Protein AF-A0A2L2Z6E7-F1 (afdb_monomer)

Foldseek 3Di:
DQAQDWDWDADPQFDAIETEGEPRDDDDDVPDDPDDPVNDDPQLVVVSVVVCVVVVDDRRDDDYHHYHYDYNSD

Structure (mmCIF, N/CA/C/O backbone):
data_AF-A0A2L2Z6E7-F1
#
_entry.id   AF-A0A2L2Z6E7-F1
#
loop_
_atom_site.group_PDB
_atom_site.id
_atom_site.type_symbol
_atom_site.label_atom_id
_atom_site.label_alt_id
_atom_site.label_comp_id
_atom_site.label_asym_id
_atom_site.label_entity_id
_atom_site.label_seq_id
_atom_site.pdbx_PDB_ins_code
_atom_site.Cartn_x
_atom_site.Cartn_y
_atom_site.Cartn_z
_atom_site.occupancy
_atom_site.B_iso_or_equiv
_atom_site.auth_seq_id
_atom_site.auth_comp_id
_atom_site.auth_asym_id
_atom_site.auth_atom_id
_atom_site.pdbx_PDB_model_num
ATOM 1 N N . GLU A 1 1 ? 7.154 -17.363 -4.899 1.00 48.31 1 GLU A N 1
ATOM 2 C CA . GLU A 1 1 ? 6.496 -16.273 -5.658 1.00 48.31 1 GLU A CA 1
ATOM 3 C C . GLU A 1 1 ? 7.487 -15.180 -6.068 1.00 48.31 1 GLU A C 1
ATOM 5 O O . GLU A 1 1 ? 8.582 -15.119 -5.521 1.00 48.31 1 GLU A O 1
ATOM 10 N N . ARG A 1 2 ? 7.129 -14.315 -7.031 1.00 55.78 2 ARG A N 1
ATOM 11 C CA . ARG A 1 2 ? 7.819 -13.028 -7.233 1.00 55.78 2 ARG A CA 1
ATOM 12 C C . ARG A 1 2 ? 7.199 -12.016 -6.272 1.00 55.78 2 ARG A C 1
ATOM 14 O O . ARG A 1 2 ? 5.994 -11.812 -6.328 1.00 55.78 2 ARG A O 1
ATOM 21 N N . HIS A 1 3 ? 8.004 -11.399 -5.416 1.00 57.03 3 HIS A N 1
ATOM 22 C CA . HIS A 1 3 ? 7.527 -10.374 -4.491 1.00 57.03 3 HIS A CA 1
ATOM 23 C C . HIS A 1 3 ? 7.540 -9.010 -5.190 1.00 57.03 3 HIS A C 1
ATOM 25 O O . HIS A 1 3 ? 8.570 -8.602 -5.732 1.00 57.03 3 HIS A O 1
ATOM 31 N N .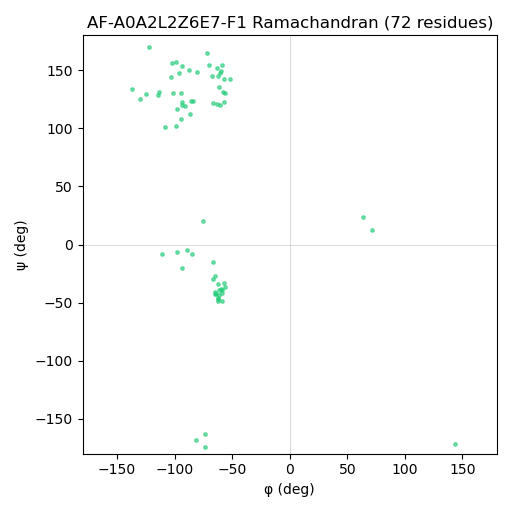 GLY A 1 4 ? 6.386 -8.343 -5.229 1.00 77.31 4 GLY A N 1
ATOM 32 C CA . GLY A 1 4 ? 6.272 -6.950 -5.654 1.00 77.31 4 GLY A CA 1
ATOM 33 C C . GLY A 1 4 ? 6.814 -5.984 -4.600 1.00 77.31 4 GLY A C 1
ATOM 34 O O . GLY A 1 4 ? 7.546 -6.365 -3.685 1.00 77.31 4 GLY A O 1
ATOM 35 N N . LYS A 1 5 ? 6.449 -4.710 -4.731 1.00 88.38 5 LYS A N 1
ATOM 36 C CA . LYS A 1 5 ? 6.677 -3.701 -3.687 1.00 88.38 5 LYS A CA 1
ATOM 37 C C . L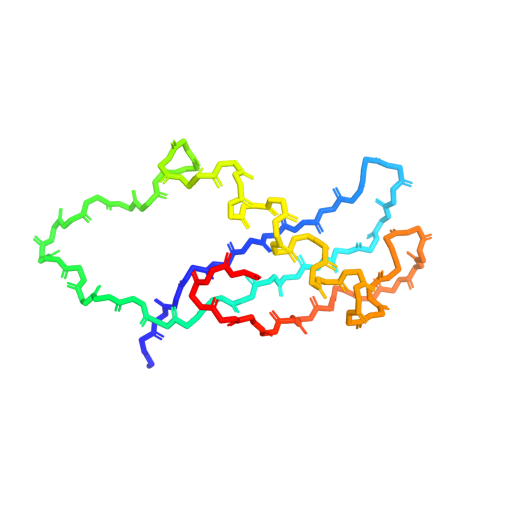YS A 1 5 ? 5.409 -3.560 -2.847 1.00 88.38 5 LYS A C 1
ATOM 39 O O . LYS A 1 5 ? 4.313 -3.699 -3.380 1.00 88.38 5 LYS A O 1
ATOM 44 N N . VAL A 1 6 ? 5.565 -3.271 -1.558 1.00 92.81 6 VAL A N 1
ATOM 45 C CA . VAL A 1 6 ? 4.443 -3.031 -0.643 1.00 92.81 6 VAL A CA 1
ATOM 46 C C . VAL A 1 6 ? 4.631 -1.679 0.027 1.00 92.81 6 VAL A C 1
ATOM 48 O O . VAL A 1 6 ? 5.707 -1.397 0.558 1.00 92.81 6 VAL A O 1
ATOM 51 N N . LEU A 1 7 ? 3.592 -0.846 0.005 1.00 93.75 7 LEU A N 1
ATOM 52 C CA . LEU A 1 7 ? 3.538 0.379 0.796 1.00 93.75 7 LEU A CA 1
ATOM 53 C C . LEU A 1 7 ? 2.736 0.115 2.069 1.00 93.75 7 LEU A C 1
ATOM 55 O O . LEU A 1 7 ? 1.544 -0.172 2.007 1.00 93.75 7 LEU A O 1
ATOM 59 N N . ALA A 1 8 ? 3.390 0.231 3.223 1.00 94.81 8 ALA A N 1
ATOM 60 C CA . ALA A 1 8 ? 2.711 0.264 4.512 1.00 94.81 8 ALA A CA 1
ATOM 61 C C . ALA A 1 8 ? 2.315 1.712 4.825 1.00 94.81 8 ALA A C 1
ATOM 63 O O . ALA A 1 8 ? 3.175 2.572 5.032 1.00 94.81 8 ALA A O 1
ATOM 64 N N . VAL A 1 9 ? 1.012 1.984 4.826 1.00 95.00 9 VAL A N 1
ATOM 65 C CA . VAL A 1 9 ? 0.452 3.323 5.008 1.00 95.00 9 VAL A CA 1
ATOM 66 C C . VAL A 1 9 ? -0.316 3.385 6.319 1.00 95.00 9 VAL A C 1
ATOM 68 O O . VAL A 1 9 ? -1.178 2.552 6.600 1.00 95.00 9 VAL A O 1
ATOM 71 N N . ARG A 1 10 ? -0.037 4.423 7.108 1.00 95.44 10 ARG A N 1
ATOM 72 C CA . ARG A 1 10 ? -0.776 4.750 8.327 1.00 95.44 10 ARG A CA 1
ATOM 73 C C . ARG A 1 10 ? -1.022 6.248 8.399 1.00 95.44 10 ARG A C 1
ATOM 75 O O . ARG A 1 10 ? -0.102 7.039 8.197 1.00 95.44 10 ARG A O 1
ATOM 82 N N . HIS A 1 11 ? -2.251 6.639 8.720 1.00 94.94 11 HIS A N 1
ATOM 83 C CA . HIS A 1 11 ? -2.553 8.037 9.015 1.00 94.94 11 HIS A CA 1
ATOM 84 C C . HIS A 1 11 ? -1.868 8.468 10.318 1.00 94.94 11 HIS A C 1
ATOM 86 O O . HIS A 1 11 ? -1.762 7.672 11.246 1.00 94.94 11 HIS A O 1
ATOM 92 N N . LYS A 1 12 ? -1.417 9.725 10.421 1.00 94.81 12 LYS A N 1
ATOM 93 C CA . LYS A 1 12 ? -0.699 10.211 11.618 1.00 94.81 12 LYS A CA 1
ATOM 94 C C . LYS A 1 12 ? -1.539 10.113 12.894 1.00 94.81 12 LYS A C 1
ATOM 96 O O . LYS A 1 12 ? -1.013 9.778 13.947 1.00 94.81 12 LYS A O 1
ATOM 101 N N . GLU A 1 13 ? -2.832 10.389 12.769 1.00 93.50 13 GLU A N 1
ATOM 102 C CA . GLU A 1 13 ? -3.806 10.370 13.871 1.00 93.50 13 GLU A CA 1
ATOM 103 C C . GLU A 1 13 ? -4.609 9.059 13.926 1.00 93.50 13 GLU A C 1
AT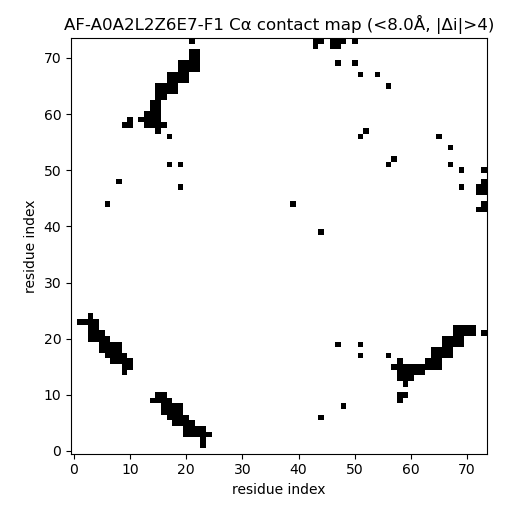OM 105 O O . GLU A 1 13 ? -5.400 8.842 14.839 1.00 93.50 13 GLU A O 1
ATOM 110 N N . GLY A 1 14 ? -4.436 8.190 12.925 1.00 90.75 14 GLY A N 1
ATOM 111 C CA . GLY A 1 14 ? -5.150 6.923 12.805 1.00 90.75 14 GLY A CA 1
ATOM 112 C C . GLY A 1 14 ? -4.283 5.739 13.219 1.00 90.75 14 GLY A C 1
ATOM 113 O O . GLY A 1 14 ? -3.057 5.786 13.163 1.00 90.75 14 GLY A O 1
ATOM 114 N N . GLN A 1 15 ? -4.929 4.645 13.612 1.00 89.75 15 GLN A N 1
ATOM 115 C CA . GLN A 1 15 ? -4.240 3.424 14.046 1.00 89.75 15 GLN A CA 1
ATOM 116 C C . GLN A 1 15 ? -4.406 2.247 13.079 1.00 89.75 15 GLN A C 1
ATOM 118 O O . GLN A 1 15 ? -3.753 1.225 13.269 1.00 89.75 15 GLN A O 1
ATOM 123 N N . ARG A 1 16 ? -5.264 2.360 12.056 1.00 95.06 16 ARG A N 1
ATOM 124 C CA . ARG A 1 16 ? -5.479 1.282 11.085 1.00 95.06 16 ARG A CA 1
ATOM 125 C C . ARG A 1 16 ? -4.581 1.453 9.871 1.00 95.06 16 ARG A C 1
ATOM 127 O O . ARG A 1 16 ? -4.681 2.438 9.146 1.00 95.06 16 ARG A O 1
ATOM 134 N N . GLU A 1 17 ? -3.739 0.457 9.642 1.00 96.50 17 GLU A N 1
ATOM 135 C CA . GLU A 1 17 ? -2.788 0.424 8.531 1.00 96.50 17 GLU A CA 1
ATOM 136 C C . GLU A 1 17 ? -3.413 -0.166 7.261 1.00 96.50 17 GLU A C 1
ATOM 138 O O . GLU A 1 17 ? -4.287 -1.037 7.332 1.00 96.50 17 GLU A O 1
ATOM 143 N N . ALA A 1 18 ? -2.936 0.294 6.108 1.00 96.88 18 ALA A N 1
ATOM 144 C CA . ALA A 1 18 ? -3.141 -0.347 4.816 1.00 96.88 18 ALA A CA 1
ATOM 145 C C . ALA A 1 18 ? -1.796 -0.841 4.273 1.00 96.88 18 ALA A C 1
ATOM 147 O O . ALA A 1 18 ? -0.824 -0.088 4.216 1.00 96.88 18 ALA A O 1
ATOM 148 N N . LEU A 1 19 ? -1.748 -2.112 3.885 1.00 96.69 19 LEU A N 1
ATOM 149 C CA . LEU A 1 19 ? -0.650 -2.732 3.157 1.00 96.69 19 LEU A CA 1
ATOM 150 C C . LEU A 1 19 ? -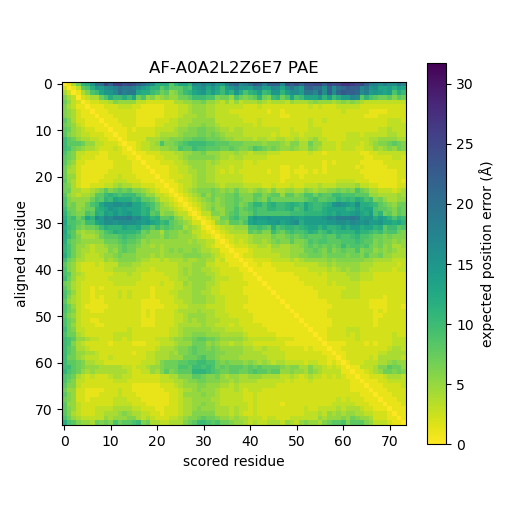1.045 -2.763 1.683 1.00 96.69 19 LEU A C 1
ATOM 152 O O . LEU A 1 19 ? -1.875 -3.575 1.279 1.00 96.69 19 LEU A O 1
ATOM 156 N N . ILE A 1 20 ? -0.493 -1.840 0.903 1.00 96.06 20 ILE A N 1
ATOM 157 C CA . ILE A 1 20 ? -0.819 -1.694 -0.513 1.00 96.06 20 ILE A CA 1
ATOM 158 C C . ILE A 1 20 ? 0.205 -2.481 -1.329 1.00 96.06 20 ILE A C 1
ATOM 160 O O . ILE A 1 20 ? 1.377 -2.099 -1.396 1.00 96.06 20 ILE A O 1
ATOM 164 N N . GLU A 1 21 ? -0.229 -3.595 -1.904 1.00 94.50 21 GLU A N 1
ATOM 165 C CA . GLU A 1 21 ? 0.585 -4.519 -2.684 1.00 94.50 21 GLU A CA 1
ATOM 166 C C . GLU A 1 21 ? 0.515 -4.186 -4.174 1.00 94.50 21 GLU A C 1
ATOM 168 O O . GLU A 1 21 ? -0.551 -4.191 -4.787 1.00 94.50 21 GLU A O 1
ATOM 173 N N . PHE A 1 22 ? 1.682 -3.942 -4.764 1.00 92.44 22 PHE A N 1
ATOM 174 C CA . PHE A 1 22 ? 1.831 -3.726 -6.198 1.00 92.44 22 PHE A CA 1
ATOM 175 C C . PHE A 1 22 ? 2.176 -5.040 -6.900 1.00 92.44 22 PHE A C 1
ATOM 177 O O . PHE A 1 22 ? 2.847 -5.897 -6.306 1.00 92.44 22 PHE A O 1
ATOM 184 N N . PRO A 1 23 ? 1.838 -5.179 -8.192 1.00 91.25 23 PRO A N 1
ATOM 185 C CA . PRO A 1 23 ? 2.228 -6.339 -8.971 1.00 91.25 23 PRO A CA 1
ATOM 186 C C . PRO A 1 23 ? 3.759 -6.491 -9.016 1.00 91.25 23 PRO A C 1
ATOM 188 O O . PRO A 1 23 ? 4.512 -5.515 -8.871 1.00 91.25 23 PRO A O 1
ATOM 191 N N . PRO A 1 24 ? 4.257 -7.724 -9.213 1.00 86.25 24 PRO A N 1
ATOM 192 C CA . PRO A 1 24 ? 5.682 -7.977 -9.329 1.00 86.25 24 PRO A CA 1
ATOM 193 C C . PRO A 1 24 ? 6.255 -7.269 -10.55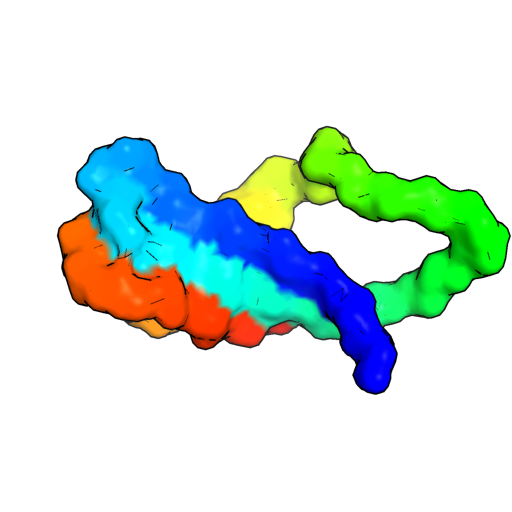8 1.00 86.25 24 PRO A C 1
ATOM 195 O O . PRO A 1 24 ? 5.863 -7.545 -11.689 1.00 86.25 24 PRO A O 1
ATOM 198 N N . GLY A 1 25 ? 7.231 -6.395 -10.325 1.00 81.12 25 GLY A N 1
ATOM 199 C CA . GLY A 1 25 ? 7.957 -5.709 -11.388 1.00 81.12 25 GLY A CA 1
ATOM 200 C C . GLY A 1 25 ? 8.947 -6.611 -12.143 1.00 81.12 25 GLY A C 1
ATOM 201 O O . GLY A 1 25 ? 9.040 -7.824 -11.896 1.00 81.12 25 GLY A O 1
ATOM 202 N N . PRO A 1 26 ? 9.739 -6.026 -13.061 1.00 79.06 26 PRO A N 1
ATOM 203 C CA . PRO A 1 26 ? 10.785 -6.750 -13.771 1.00 79.06 26 PRO A CA 1
ATOM 204 C C . PRO A 1 26 ? 11.782 -7.375 -12.792 1.00 79.06 26 PRO A C 1
ATOM 206 O O . PRO A 1 26 ? 12.130 -6.792 -11.763 1.00 79.06 26 PRO A O 1
ATOM 209 N N . LYS A 1 27 ? 12.256 -8.582 -13.127 1.00 76.75 27 LYS A N 1
ATOM 210 C CA . LYS A 1 27 ? 13.194 -9.328 -12.284 1.00 76.75 27 LYS A CA 1
ATOM 211 C C . LYS A 1 27 ? 14.442 -8.467 -12.035 1.00 76.75 27 LYS A C 1
ATOM 213 O O . LYS A 1 27 ? 15.097 -8.086 -13.011 1.00 76.75 27 LYS A O 1
ATOM 218 N N . PRO A 1 28 ? 14.799 -8.176 -10.771 1.00 75.69 28 PRO A N 1
ATOM 219 C CA . PRO A 1 28 ? 16.004 -7.416 -10.490 1.00 75.69 28 PRO A CA 1
ATOM 220 C C . PRO A 1 28 ? 17.226 -8.187 -10.995 1.00 75.69 28 PRO A C 1
ATOM 222 O O . PRO A 1 28 ? 17.270 -9.422 -10.951 1.00 75.69 28 PRO A O 1
ATOM 225 N N . LYS A 1 29 ? 18.233 -7.454 -11.481 1.00 79.38 29 LYS A N 1
ATOM 226 C CA . LYS A 1 29 ? 19.537 -8.049 -11.792 1.00 79.38 29 LYS A CA 1
ATOM 227 C C . LYS A 1 29 ? 20.125 -8.656 -10.517 1.00 79.38 29 LYS A C 1
ATOM 229 O O . LYS A 1 29 ? 19.880 -8.166 -9.415 1.00 79.38 29 LYS A O 1
ATOM 234 N N . PHE A 1 30 ? 20.905 -9.721 -10.668 1.00 74.19 30 PHE A N 1
ATOM 235 C CA . PHE A 1 30 ? 21.633 -10.306 -9.546 1.00 74.19 30 PHE A CA 1
ATOM 236 C C . PHE A 1 30 ? 22.511 -9.220 -8.897 1.00 74.19 30 PHE A C 1
ATOM 238 O O . PHE A 1 30 ? 23.205 -8.504 -9.614 1.00 74.19 30 PHE A O 1
ATOM 245 N N . SER A 1 31 ? 22.437 -9.067 -7.568 1.00 77.81 31 SER A N 1
ATOM 246 C CA . SER A 1 31 ? 23.094 -7.991 -6.795 1.00 77.81 31 SER A CA 1
ATOM 247 C C . SER A 1 31 ? 22.510 -6.572 -6.959 1.00 77.81 31 SER A C 1
ATOM 249 O O . SER A 1 31 ? 23.106 -5.601 -6.497 1.00 77.81 31 SER A O 1
ATOM 251 N N . ALA A 1 32 ? 21.324 -6.409 -7.562 1.00 77.94 32 ALA A N 1
ATOM 252 C CA . ALA A 1 32 ? 20.659 -5.107 -7.550 1.00 77.94 32 ALA A CA 1
ATOM 253 C C . ALA A 1 32 ? 20.354 -4.667 -6.100 1.00 77.94 32 ALA A C 1
ATOM 255 O O . ALA A 1 32 ? 19.872 -5.482 -5.306 1.00 77.94 32 ALA A O 1
ATOM 256 N N . PRO A 1 33 ? 20.622 -3.400 -5.740 1.00 79.75 33 PRO A N 1
ATOM 257 C CA . PRO A 1 33 ? 20.311 -2.892 -4.411 1.00 79.75 33 PRO A CA 1
ATOM 258 C C . PRO A 1 33 ? 18.794 -2.909 -4.158 1.00 79.75 33 PRO A C 1
ATOM 260 O O . PRO A 1 33 ? 18.013 -2.780 -5.108 1.00 79.75 33 PRO A O 1
ATOM 263 N N . PRO A 1 34 ? 18.359 -3.034 -2.889 1.00 80.62 34 PRO A N 1
ATOM 264 C CA . PRO A 1 34 ? 16.947 -2.933 -2.546 1.00 80.62 34 PRO A CA 1
ATOM 265 C C . PRO A 1 34 ? 16.395 -1.557 -2.935 1.00 80.62 34 PRO A C 1
ATOM 267 O O . PRO A 1 34 ? 17.105 -0.549 -2.870 1.00 80.62 34 PRO A O 1
ATOM 270 N N . LEU A 1 35 ? 15.117 -1.523 -3.322 1.00 82.00 35 LEU A N 1
ATOM 271 C C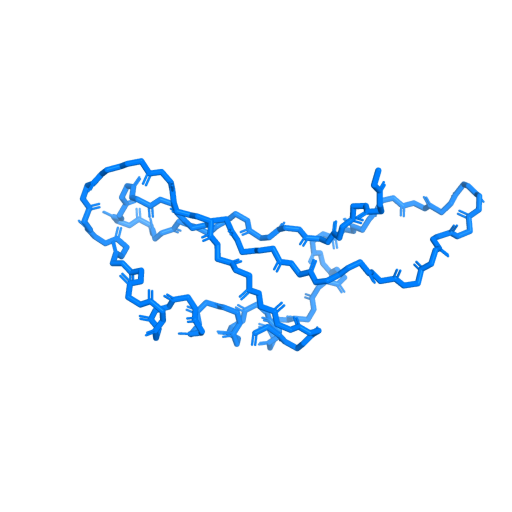A . LEU A 1 35 ? 14.418 -0.287 -3.665 1.00 82.00 35 LEU A CA 1
ATOM 272 C C . LEU A 1 35 ? 14.409 0.649 -2.451 1.00 82.00 35 LEU A C 1
ATOM 274 O O . LEU A 1 35 ? 13.881 0.308 -1.392 1.00 82.00 35 LEU A O 1
ATOM 278 N N . LYS A 1 36 ? 14.994 1.836 -2.600 1.00 86.00 36 LYS A N 1
ATOM 279 C CA . LYS A 1 36 ? 14.957 2.881 -1.574 1.00 86.00 36 LYS A CA 1
ATOM 280 C C . LYS A 1 36 ? 13.627 3.622 -1.647 1.00 86.00 36 LYS A C 1
ATOM 282 O O . LYS A 1 36 ? 13.097 3.844 -2.732 1.00 86.00 36 LYS A O 1
ATOM 287 N N . SER A 1 37 ? 13.135 4.098 -0.506 1.00 83.50 37 SER A N 1
ATOM 288 C CA . SER A 1 37 ? 11.913 4.914 -0.441 1.00 83.50 37 SER A CA 1
ATOM 289 C C . SER A 1 37 ? 11.988 6.165 -1.321 1.00 83.50 37 SER A C 1
ATOM 291 O O . SER A 1 37 ? 11.009 6.515 -1.969 1.00 83.50 37 SER A O 1
ATOM 293 N N . SER A 1 38 ? 13.164 6.793 -1.424 1.00 87.50 38 SER A N 1
ATOM 294 C CA . SER A 1 38 ? 13.398 7.961 -2.286 1.00 87.50 38 SER A CA 1
ATOM 295 C C . SER A 1 38 ? 13.301 7.670 -3.786 1.00 87.50 38 SER A C 1
ATOM 297 O O . SER A 1 38 ? 13.228 8.604 -4.579 1.00 87.50 38 SER A O 1
ATOM 299 N N . GLN A 1 39 ? 13.321 6.397 -4.187 1.00 88.12 39 GLN A N 1
ATOM 300 C CA . GLN A 1 39 ? 13.179 5.981 -5.583 1.00 88.12 39 GLN A CA 1
ATOM 301 C C . GLN A 1 39 ? 11.714 5.760 -5.980 1.00 88.12 39 GLN A C 1
ATOM 303 O O . GLN A 1 39 ? 11.447 5.495 -7.149 1.00 88.12 39 GLN A O 1
ATOM 308 N N . ILE A 1 40 ? 10.771 5.859 -5.036 1.00 88.31 40 ILE A N 1
ATOM 309 C CA . ILE A 1 40 ? 9.339 5.728 -5.307 1.00 88.31 40 ILE A CA 1
ATOM 310 C C . ILE A 1 40 ? 8.781 7.125 -5.610 1.00 88.31 40 ILE A C 1
ATOM 312 O O . ILE A 1 40 ? 8.859 8.007 -4.750 1.00 88.31 40 ILE A O 1
ATOM 316 N N . PRO A 1 41 ? 8.215 7.3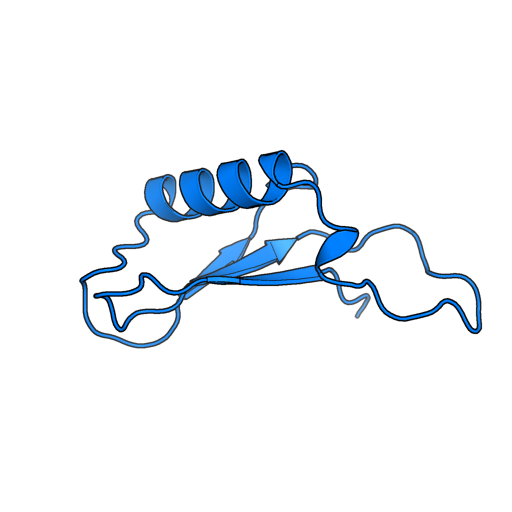65 -6.807 1.00 92.06 41 PRO A N 1
ATOM 317 C CA . PRO A 1 41 ? 7.631 8.656 -7.141 1.00 92.06 41 PRO A CA 1
ATOM 318 C C . PRO A 1 41 ? 6.524 9.043 -6.156 1.00 92.06 41 PRO A C 1
ATOM 320 O O . PRO A 1 41 ? 5.596 8.272 -5.922 1.00 92.06 41 PRO A O 1
ATOM 323 N N . ALA A 1 42 ? 6.566 10.272 -5.634 1.00 93.94 42 ALA A N 1
ATOM 324 C CA . ALA A 1 42 ? 5.539 10.770 -4.713 1.00 9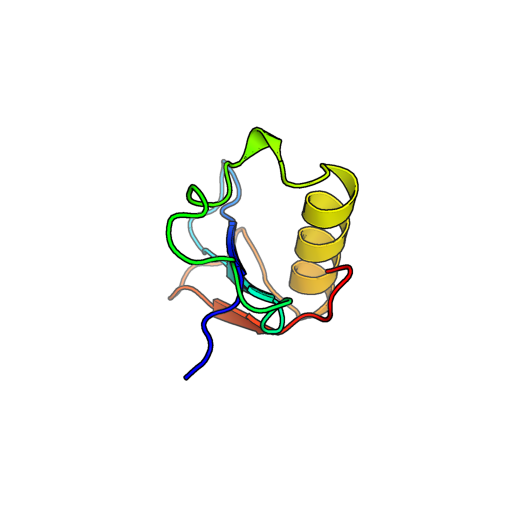3.94 42 ALA A CA 1
ATOM 325 C C . ALA A 1 42 ? 4.124 10.701 -5.318 1.00 93.94 42 ALA A C 1
ATOM 327 O O . ALA A 1 42 ? 3.167 10.419 -4.603 1.00 93.94 42 ALA A O 1
ATOM 328 N N . ARG A 1 43 ? 4.006 10.881 -6.643 1.00 95.19 43 ARG A N 1
ATOM 329 C CA . ARG A 1 43 ? 2.745 10.713 -7.379 1.00 95.19 43 ARG A CA 1
ATOM 330 C C . ARG A 1 43 ? 2.184 9.297 -7.226 1.00 95.19 43 ARG A C 1
ATOM 332 O O . ARG A 1 43 ? 1.026 9.158 -6.866 1.00 95.19 43 ARG A O 1
ATOM 339 N N . GLN A 1 44 ? 3.012 8.272 -7.420 1.00 94.06 44 GLN A N 1
ATOM 340 C CA . GLN A 1 44 ? 2.612 6.870 -7.256 1.00 94.06 44 GLN A CA 1
ATOM 341 C C . GLN A 1 44 ? 2.176 6.573 -5.817 1.00 94.06 44 GLN A C 1
ATOM 343 O O . GLN A 1 44 ? 1.190 5.879 -5.597 1.00 94.06 44 GLN A O 1
ATOM 348 N N . VAL A 1 45 ? 2.868 7.148 -4.826 1.00 94.38 45 VAL A N 1
ATOM 349 C CA . VAL A 1 45 ? 2.451 7.039 -3.420 1.00 94.38 45 VAL A CA 1
ATOM 350 C C . VAL A 1 45 ? 1.078 7.680 -3.210 1.00 94.38 45 VAL A C 1
ATOM 352 O O . VAL A 1 45 ? 0.222 7.075 -2.575 1.00 94.38 45 VAL A O 1
ATOM 355 N N . SER A 1 46 ? 0.844 8.881 -3.752 1.00 96.50 46 SER A N 1
ATOM 356 C CA . SER A 1 46 ? -0.457 9.545 -3.622 1.00 96.50 46 SER A CA 1
ATOM 357 C C . SER A 1 46 ? -1.587 8.790 -4.321 1.00 96.50 46 SER A C 1
ATOM 359 O O . SER A 1 46 ? -2.657 8.679 -3.732 1.00 96.50 46 SER A O 1
ATOM 361 N N . THR A 1 47 ? -1.357 8.236 -5.519 1.00 96.75 47 THR A N 1
ATOM 362 C CA . THR A 1 47 ? -2.371 7.450 -6.240 1.00 96.75 47 THR A CA 1
ATOM 363 C C . THR A 1 47 ? -2.750 6.207 -5.445 1.00 96.75 47 THR A C 1
ATOM 365 O O . THR A 1 47 ? -3.923 6.019 -5.150 1.00 96.75 47 THR A O 1
ATOM 368 N N . ALA A 1 48 ? -1.755 5.457 -4.963 1.00 96.44 48 ALA A N 1
ATOM 369 C CA . ALA A 1 48 ? -1.974 4.262 -4.155 1.00 96.44 48 ALA A CA 1
ATOM 370 C C . ALA A 1 48 ? -2.772 4.536 -2.874 1.00 96.44 48 ALA A C 1
ATOM 372 O O . ALA A 1 48 ? -3.663 3.774 -2.500 1.00 96.44 48 ALA A O 1
ATOM 373 N N . ILE A 1 49 ? -2.478 5.647 -2.192 1.00 96.06 49 ILE A N 1
ATOM 374 C CA . ILE A 1 49 ? -3.235 6.054 -1.002 1.00 96.06 49 ILE A CA 1
ATOM 375 C C . ILE A 1 49 ? -4.686 6.392 -1.368 1.00 96.06 49 ILE A C 1
ATOM 377 O O . ILE A 1 49 ? -5.596 5.988 -0.644 1.00 96.06 49 ILE A O 1
ATOM 381 N N . SER A 1 50 ? -4.914 7.101 -2.476 1.00 96.81 50 SER A N 1
ATOM 382 C CA . SER A 1 50 ? -6.264 7.401 -2.964 1.00 96.81 50 SER A CA 1
ATOM 383 C C . SER A 1 50 ? -7.031 6.125 -3.318 1.00 96.81 50 SER A C 1
ATOM 385 O O . SER A 1 50 ? -8.139 5.945 -2.821 1.00 96.81 50 SER A O 1
ATOM 387 N N . ALA A 1 51 ? -6.416 5.200 -4.061 1.00 96.56 51 ALA A N 1
ATOM 388 C CA . ALA A 1 51 ? -7.006 3.909 -4.409 1.00 96.56 51 ALA A CA 1
ATOM 389 C C . ALA A 1 51 ? -7.358 3.086 -3.159 1.00 96.56 51 ALA A C 1
ATOM 391 O O . ALA A 1 51 ? -8.424 2.477 -3.081 1.00 96.56 51 ALA A O 1
ATOM 392 N N . ALA A 1 52 ? -6.510 3.121 -2.124 1.00 96.12 52 ALA A N 1
ATOM 393 C CA . ALA A 1 52 ? -6.810 2.478 -0.849 1.00 96.12 52 ALA A CA 1
ATOM 394 C C . ALA A 1 52 ? -8.062 3.068 -0.175 1.00 96.12 52 ALA A C 1
ATOM 396 O O . ALA A 1 52 ? -8.901 2.320 0.333 1.00 96.12 52 ALA A O 1
ATOM 397 N N . ILE A 1 53 ? -8.204 4.398 -0.176 1.00 95.44 53 ILE A N 1
ATOM 398 C CA . ILE A 1 53 ? -9.385 5.085 0.371 1.00 95.44 53 ILE A CA 1
ATOM 399 C C . ILE A 1 53 ? -10.642 4.728 -0.439 1.00 95.44 53 ILE A C 1
ATOM 401 O O . ILE A 1 53 ? -11.679 4.428 0.154 1.00 95.44 53 ILE A O 1
ATOM 405 N N . GLU A 1 54 ? -10.548 4.700 -1.771 1.00 96.06 54 GLU A N 1
ATOM 406 C CA . GLU A 1 54 ? -11.637 4.280 -2.668 1.00 96.06 54 GLU A CA 1
ATOM 407 C C . GLU A 1 54 ? -12.035 2.813 -2.448 1.00 96.06 54 GLU A C 1
ATOM 409 O O . GLU A 1 54 ? -13.220 2.481 -2.463 1.00 96.06 54 GLU A O 1
ATOM 414 N N . ALA A 1 55 ? -11.071 1.952 -2.110 1.00 95.06 55 ALA A N 1
ATOM 415 C CA . ALA A 1 55 ? -11.283 0.568 -1.682 1.00 95.06 55 ALA A CA 1
ATOM 416 C C . ALA A 1 55 ? -11.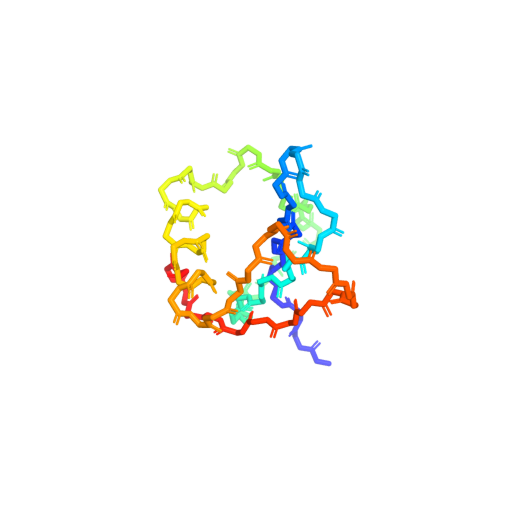812 0.437 -0.234 1.00 95.06 55 ALA A C 1
ATOM 418 O O . ALA A 1 55 ? -11.701 -0.621 0.391 1.00 95.06 55 ALA A O 1
ATOM 419 N N . ALA A 1 56 ? -12.399 1.506 0.312 1.00 93.75 56 ALA A N 1
ATOM 420 C CA . ALA A 1 56 ? -13.002 1.581 1.640 1.00 93.75 56 ALA A CA 1
ATOM 421 C C . ALA A 1 56 ? -12.029 1.382 2.819 1.00 93.75 56 ALA A C 1
ATOM 423 O O . ALA A 1 56 ? -12.454 1.049 3.935 1.00 93.75 56 ALA A O 1
ATOM 424 N N . TRP A 1 57 ? -10.730 1.638 2.632 1.00 95.56 57 TRP A N 1
ATOM 425 C CA . TRP A 1 57 ? -9.840 1.804 3.775 1.00 95.56 57 TRP A CA 1
ATOM 426 C C . TRP A 1 57 ? -10.208 3.074 4.543 1.00 95.56 57 TRP A C 1
ATOM 428 O O . TRP A 1 57 ? -10.197 4.181 4.015 1.00 95.56 57 TRP A O 1
ATOM 438 N N . GLN A 1 58 ? -10.522 2.906 5.827 1.00 94.62 58 GLN A N 1
ATOM 439 C CA . GLN A 1 58 ? -10.878 3.995 6.734 1.00 94.62 58 GLN A CA 1
ATOM 440 C C . GLN A 1 58 ? -9.733 4.213 7.735 1.00 94.62 58 GLN A C 1
ATOM 442 O O . GLN A 1 58 ? -9.645 3.460 8.714 1.00 94.62 58 GLN A O 1
ATOM 447 N N . PRO A 1 59 ? -8.865 5.224 7.554 1.00 93.88 59 PRO A N 1
ATOM 448 C CA . PRO A 1 59 ? -7.626 5.339 8.332 1.00 93.88 59 PRO A CA 1
ATOM 449 C C . PRO A 1 59 ? -7.846 5.613 9.827 1.00 93.88 59 PRO A C 1
ATOM 451 O O . PRO A 1 59 ? -7.050 5.195 10.669 1.00 93.88 59 PRO A O 1
ATOM 454 N N . LEU A 1 60 ? -8.943 6.299 10.161 1.00 94.88 60 LEU A N 1
ATOM 455 C CA . LEU A 1 60 ? -9.327 6.628 11.540 1.00 94.88 60 LEU A CA 1
ATOM 456 C C . LEU A 1 60 ? -10.108 5.505 12.235 1.00 94.88 60 LEU A C 1
ATOM 458 O O . LEU A 1 60 ? -10.359 5.576 13.437 1.00 94.88 60 LEU A O 1
ATOM 462 N N . SER A 1 61 ? -10.498 4.460 11.500 1.00 92.56 61 SER A N 1
ATOM 463 C CA . SER A 1 61 ? -11.148 3.302 12.109 1.00 92.56 61 SER A CA 1
ATOM 464 C C . SER A 1 61 ? -10.146 2.483 12.932 1.00 92.56 61 SER A C 1
ATOM 466 O O . SER A 1 61 ? -8.928 2.634 12.818 1.00 92.56 61 SER A O 1
ATOM 468 N N . ARG A 1 62 ? -10.658 1.596 13.787 1.00 87.62 62 ARG A N 1
ATOM 469 C CA . ARG A 1 62 ? -9.847 0.607 14.508 1.00 87.62 62 ARG A CA 1
ATOM 470 C C . ARG A 1 62 ? -9.926 -0.741 13.803 1.00 87.62 62 ARG A C 1
ATOM 472 O O . ARG A 1 62 ? -10.899 -1.027 13.112 1.00 87.62 62 ARG A O 1
ATOM 479 N N . GLY A 1 63 ? -8.926 -1.587 14.015 1.00 90.25 63 GLY A N 1
ATOM 480 C CA . GLY A 1 63 ? -8.941 -2.960 13.524 1.00 90.25 63 GLY A CA 1
ATOM 481 C C . GLY A 1 63 ? -7.574 -3.438 13.070 1.00 90.25 63 GLY A C 1
ATOM 482 O O . GLY A 1 63 ? -6.564 -2.765 13.271 1.00 90.25 63 GLY A O 1
ATOM 483 N N . LYS A 1 64 ? -7.566 -4.623 12.460 1.00 93.62 64 LYS A N 1
ATOM 484 C CA . LYS A 1 64 ? -6.368 -5.200 11.850 1.00 93.62 64 LYS A CA 1
ATOM 485 C C . LYS A 1 64 ? -5.969 -4.412 10.590 1.00 93.62 64 LYS A C 1
ATOM 487 O O . LYS A 1 64 ? -6.852 -3.818 9.955 1.00 93.62 64 LYS A O 1
ATOM 492 N N . PRO A 1 65 ? -4.676 -4.435 10.217 1.00 94.44 65 PRO A N 1
ATOM 493 C CA . PRO A 1 65 ? -4.228 -3.950 8.920 1.00 94.44 65 PRO A CA 1
ATOM 494 C C . PRO A 1 65 ? -5.031 -4.590 7.787 1.00 94.44 65 PRO A C 1
ATOM 496 O O . PRO A 1 65 ? -5.394 -5.767 7.868 1.00 94.44 65 PRO A O 1
ATOM 499 N N . VAL A 1 66 ? -5.318 -3.809 6.751 1.00 95.50 66 VAL A N 1
ATOM 500 C CA . VAL A 1 66 ? -5.965 -4.305 5.529 1.00 95.50 66 VAL A CA 1
ATOM 501 C C . VAL A 1 66 ? -4.933 -4.451 4.425 1.00 95.50 66 VAL A C 1
ATOM 503 O O . VAL A 1 66 ? -4.014 -3.644 4.338 1.00 95.50 66 VAL A O 1
ATOM 506 N N . VAL A 1 67 ? -5.085 -5.476 3.594 1.00 95.56 67 VAL A N 1
ATOM 507 C CA . VAL A 1 67 ? -4.265 -5.684 2.399 1.00 95.56 67 VAL A CA 1
ATOM 508 C C . VAL A 1 67 ? -5.072 -5.236 1.191 1.00 95.56 67 VAL A C 1
ATOM 510 O O . VAL A 1 67 ? -6.240 -5.605 1.068 1.00 95.56 67 VAL A O 1
ATOM 513 N N . ILE A 1 68 ? -4.467 -4.419 0.335 1.00 95.00 68 ILE A N 1
ATOM 514 C CA . ILE A 1 68 ? -5.105 -3.841 -0.848 1.00 95.00 68 ILE A CA 1
ATOM 515 C C . ILE A 1 68 ? -4.180 -4.083 -2.031 1.00 95.00 68 ILE A C 1
ATOM 517 O O . ILE A 1 68 ? -3.010 -3.719 -1.979 1.00 95.00 68 ILE A O 1
ATOM 521 N N . TYR A 1 69 ? -4.703 -4.699 -3.085 1.00 94.88 69 TYR A N 1
ATOM 522 C CA . TYR A 1 69 ? -3.963 -4.932 -4.319 1.00 94.88 69 TYR A CA 1
ATOM 523 C C . TYR A 1 69 ? -4.256 -3.804 -5.298 1.00 94.88 69 TYR A C 1
ATOM 525 O O . TYR A 1 69 ? -5.420 -3.482 -5.531 1.00 94.88 69 TYR A O 1
ATOM 533 N N . VAL A 1 70 ? -3.201 -3.228 -5.857 1.00 94.12 70 VAL A N 1
ATOM 534 C CA . VAL A 1 70 ? -3.275 -2.147 -6.846 1.00 94.12 70 VAL A CA 1
ATOM 535 C C . VAL A 1 70 ? -2.565 -2.564 -8.125 1.00 94.12 70 VAL A C 1
ATOM 537 O O . VAL A 1 70 ? -1.905 -3.604 -8.158 1.00 94.12 70 VAL A O 1
ATOM 540 N N . ASP A 1 71 ? -2.710 -1.780 -9.187 1.00 92.62 71 ASP A N 1
ATOM 541 C CA . ASP A 1 71 ? -1.960 -1.986 -10.422 1.00 92.62 71 ASP A CA 1
ATOM 542 C C . ASP A 1 71 ? -0.540 -1.384 -10.342 1.00 92.62 71 ASP A C 1
ATOM 544 O O . ASP A 1 71 ? -0.007 -1.078 -9.272 1.00 92.62 71 ASP A O 1
ATOM 548 N N . GLU A 1 72 ? 0.145 -1.291 -11.481 1.00 91.06 72 GLU A N 1
ATOM 549 C CA . GLU A 1 72 ? 1.519 -0.790 -11.551 1.00 91.06 72 GLU A CA 1
ATOM 550 C C . GLU A 1 72 ? 1.650 0.692 -11.159 1.00 91.06 72 GLU A C 1
ATOM 552 O O . GLU A 1 72 ? 2.717 1.088 -10.673 1.00 91.06 72 GLU A O 1
ATOM 557 N N . GLU A 1 73 ? 0.593 1.490 -11.332 1.00 88.19 73 GLU A N 1
ATOM 558 C CA . GLU A 1 73 ? 0.551 2.936 -11.087 1.00 88.19 73 GLU A CA 1
ATOM 559 C C . GLU A 1 73 ? 0.046 3.298 -9.684 1.00 88.19 73 GLU A C 1
ATOM 561 O O . GLU A 1 73 ? 0.419 4.363 -9.173 1.00 88.19 73 GLU A O 1
ATOM 566 N N . GLY A 1 74 ? -0.655 2.371 -9.027 1.00 83.44 74 GLY A N 1
ATOM 567 C CA . GLY A 1 74 ? -1.115 2.501 -7.643 1.00 83.44 74 GLY A CA 1
ATOM 568 C C . GLY A 1 74 ? -2.594 2.800 -7.528 1.00 83.44 74 GLY A C 1
ATOM 569 O O . GLY A 1 74 ? -3.107 3.583 -8.347 1.00 83.44 74 GLY A O 1
#

pLDDT: mean 89.17, std 9.64, range [48.31, 96.88]

Radius of gyration: 13.29 Å; Cα contacts (8 Å, |Δi|>4): 106; chains: 1; bounding box: 36×27×28 Å

Mean predicted aligned error: 4.52 Å

Organism: Parasteatoda tepidariorum (NCBI:txid114398)

Sequence (74 aa):
ERHGKVLAVRHKEGQREALIEFPPGPKPKFSAPPLKSSQIPARQVSTAISAAIEAAWQPLSRGKPVVIYVDEEG

Solvent-accessible surface area (backbone atoms only — not comparable to full-atom values): 4540 Å² total; per-residue (Å²): 134,78,78,43,55,70,48,80,46,65,45,96,91,26,77,16,35,39,38,39,37,33,58,58,67,80,83,74,60,91,88,58,77,80,88,51,74,89,75,53,57,67,65,40,53,53,36,32,52,50,49,42,43,75,71,68,53,55,40,77,41,84,66,76,68,43,80,42,81,41,55,93,64,54

Secondary structure (DSSP, 8-state):
-----EEEE--SS----EEEEPPP-SPPPTTPPPPPGGGS-HHHHHHHHHHHHHTT--TTS-SSPEEEE--S--